Protein AF-A0A317Z7P3-F1 (afdb_monomer)

Secondary structure (DSSP, 8-state):
--HHHHHHHHHHTT---------GGG--TTTHHHHHTT-S-EEE---SSSTTHHHHHHHHHHHHHTT--EEE-THHHHHHHHHHIIIII--TT---TTT-

Solvent-accessible surface area (backbone atoms only — not comparable to full-atom values): 5956 Å² total; per-residue (Å²): 119,62,70,59,51,50,41,59,58,19,56,84,71,78,39,86,63,83,81,84,86,76,67,35,76,80,32,35,80,90,50,34,61,83,78,51,69,89,57,85,56,47,74,39,61,60,76,82,74,61,75,40,51,65,14,46,30,26,50,46,48,50,26,62,77,69,70,39,53,73,47,49,35,69,52,24,40,53,40,46,54,28,38,45,35,28,76,73,72,63,40,74,84,57,69,56,80,91,66,104

Nearest PDB structures (foldseek):
  7mgz-assembly1_F  TM=9.262E-01  e=8.198E-07  Homo sapiens
  5tkv-assembly1_B  TM=9.479E-01  e=2.597E-06  Escherichia coli K-12
  7mif-assembly1_C  TM=9.076E-01  e=1.459E-06  Homo sapiens
  8fve-assembly1_A  TM=9.490E-01  e=3.814E-06  Escherichia coli
  8fvd-assembly1_A-2  TM=9.494E-01  e=8.772E-06  Escherichia coli

Radius of gyration: 13.88 Å; Cα contacts (8 Å, |Δi|>4): 124; chains: 1; bounding box: 33×24×36 Å

Structure (mmCIF, N/CA/C/O backbone):
data_AF-A0A317Z7P3-F1
#
_entry.id   AF-A0A317Z7P3-F1
#
loop_
_atom_site.group_PDB
_atom_site.id
_atom_site.type_symbol
_atom_site.label_atom_id
_atom_site.label_alt_id
_atom_site.label_comp_id
_atom_sit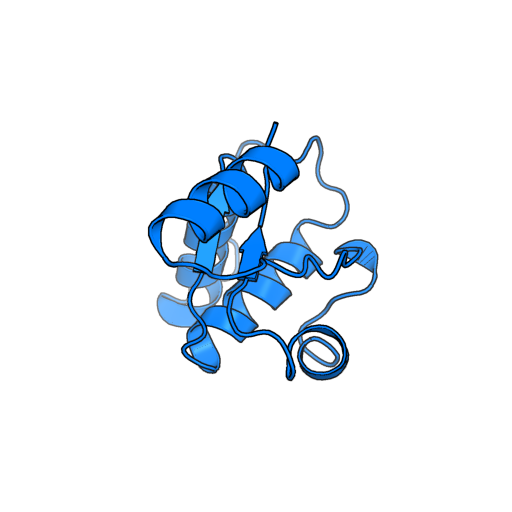e.label_asym_id
_atom_site.label_entity_id
_atom_site.label_seq_id
_atom_site.pdbx_PDB_ins_code
_atom_site.Cartn_x
_atom_site.Cartn_y
_atom_site.Cartn_z
_atom_site.occupancy
_atom_site.B_iso_or_equiv
_atom_site.auth_seq_id
_atom_site.auth_comp_id
_atom_site.auth_asym_id
_atom_site.auth_atom_id
_atom_site.pdbx_PDB_model_num
ATOM 1 N N . SER A 1 1 ? 16.912 0.792 -2.864 1.00 83.06 1 SER A N 1
ATOM 2 C CA . SER A 1 1 ? 16.128 0.910 -1.616 1.00 83.06 1 SER A CA 1
ATOM 3 C C . SER A 1 1 ? 14.831 0.115 -1.743 1.00 83.06 1 SER A C 1
ATOM 5 O O . SER A 1 1 ? 14.883 -1.062 -1.434 1.00 83.06 1 SER A O 1
ATOM 7 N N . VAL A 1 2 ? 13.726 0.635 -2.295 1.00 93.00 2 VAL A N 1
ATOM 8 C CA . VAL A 1 2 ? 12.549 -0.200 -2.660 1.00 93.00 2 VAL A CA 1
ATOM 9 C C . VAL A 1 2 ? 12.404 -0.298 -4.177 1.00 93.00 2 VAL A C 1
ATOM 11 O O . VAL A 1 2 ? 12.459 -1.395 -4.720 1.00 93.00 2 VAL A O 1
ATOM 14 N N . ALA A 1 3 ? 12.348 0.846 -4.865 1.00 94.19 3 ALA A N 1
ATOM 15 C CA . ALA A 1 3 ? 12.235 0.905 -6.324 1.00 94.19 3 ALA A CA 1
ATOM 16 C C . ALA A 1 3 ? 13.337 0.109 -7.048 1.00 94.19 3 ALA A C 1
ATOM 18 O O . ALA A 1 3 ? 13.044 -0.731 -7.888 1.00 94.19 3 ALA A O 1
ATOM 19 N N . GLU A 1 4 ? 14.603 0.304 -6.668 1.00 95.62 4 GLU A N 1
ATOM 20 C CA . GLU A 1 4 ? 15.716 -0.463 -7.256 1.00 95.62 4 GLU A CA 1
ATOM 21 C C . GLU A 1 4 ? 15.634 -1.967 -6.965 1.00 95.62 4 GLU A C 1
ATOM 23 O O . GLU A 1 4 ? 16.006 -2.776 -7.806 1.00 95.62 4 GLU A O 1
ATOM 28 N N . SER A 1 5 ? 15.098 -2.360 -5.807 1.00 95.62 5 SER A N 1
ATOM 29 C CA . SER A 1 5 ? 14.920 -3.776 -5.471 1.00 95.62 5 SER A CA 1
ATOM 30 C C . SER A 1 5 ? 13.856 -4.423 -6.361 1.00 95.62 5 SER A C 1
ATOM 32 O O . SER A 1 5 ? 14.049 -5.548 -6.809 1.00 95.62 5 SER A O 1
ATOM 34 N N . LEU A 1 6 ? 12.774 -3.697 -6.674 1.00 95.56 6 LEU A N 1
ATOM 35 C CA . LEU A 1 6 ? 11.763 -4.140 -7.638 1.00 95.56 6 LEU A CA 1
ATOM 36 C C . LEU A 1 6 ? 12.341 -4.271 -9.050 1.00 95.56 6 LEU A C 1
ATOM 38 O O . LEU A 1 6 ? 12.175 -5.314 -9.678 1.00 95.56 6 LEU A O 1
ATOM 42 N N . LYS A 1 7 ? 13.083 -3.262 -9.526 1.00 94.88 7 LYS A N 1
ATOM 43 C CA . LYS A 1 7 ? 13.756 -3.325 -10.834 1.00 94.88 7 LYS A CA 1
ATOM 44 C C . LYS A 1 7 ? 14.701 -4.523 -10.921 1.00 94.88 7 LYS A C 1
ATOM 46 O O . LYS A 1 7 ? 14.652 -5.284 -11.881 1.00 94.88 7 LYS A O 1
ATOM 51 N N . HIS A 1 8 ? 15.516 -4.732 -9.886 1.00 96.56 8 HIS A N 1
ATOM 52 C CA . HIS A 1 8 ? 16.441 -5.862 -9.824 1.00 96.56 8 HIS A CA 1
ATOM 53 C C . HIS A 1 8 ? 15.718 -7.214 -9.807 1.00 96.56 8 HIS A C 1
ATOM 55 O O . HIS A 1 8 ? 16.194 -8.159 -10.435 1.00 96.56 8 HIS A O 1
ATOM 61 N N . ALA A 1 9 ? 14.567 -7.314 -9.134 1.00 95.38 9 ALA A N 1
ATOM 62 C CA . ALA A 1 9 ? 13.752 -8.526 -9.147 1.00 95.38 9 ALA A CA 1
ATOM 63 C C . ALA A 1 9 ? 13.224 -8.848 -10.556 1.00 95.38 9 ALA 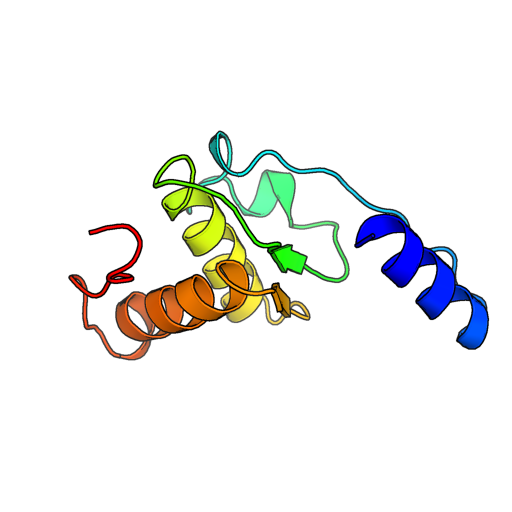A C 1
ATOM 65 O O . ALA A 1 9 ? 13.189 -10.017 -10.937 1.00 95.38 9 ALA A O 1
ATOM 66 N N . GLY A 1 10 ? 12.885 -7.829 -11.354 1.00 96.44 10 GLY A N 1
ATOM 67 C CA . GLY A 1 10 ? 12.430 -7.990 -12.738 1.00 96.44 10 GLY A CA 1
ATOM 68 C C . GLY A 1 10 ? 13.444 -8.686 -13.653 1.00 96.44 10 GLY A C 1
ATOM 69 O O . GLY A 1 10 ?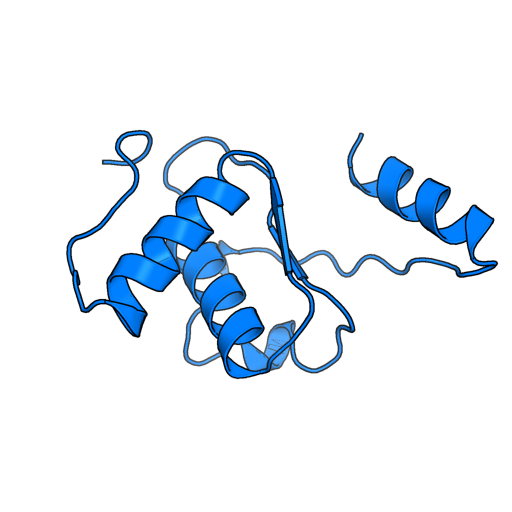 13.056 -9.499 -14.496 1.00 96.44 10 GLY A O 1
ATOM 70 N N . TYR A 1 11 ? 14.747 -8.459 -13.445 1.00 95.88 11 TYR A N 1
ATOM 71 C CA . TYR A 1 11 ? 15.806 -9.018 -14.296 1.00 95.88 11 TYR A CA 1
ATOM 72 C C . TYR A 1 11 ? 15.807 -10.547 -14.341 1.00 95.88 11 TYR A C 1
ATOM 74 O O . TYR A 1 11 ? 15.976 -11.123 -15.415 1.00 95.88 11 TYR A O 1
ATOM 82 N N . GLN A 1 12 ? 15.562 -11.213 -13.208 1.00 97.19 12 GLN A N 1
ATOM 83 C CA . GLN A 1 12 ? 15.493 -12.677 -13.155 1.00 97.19 12 GLN A CA 1
ATOM 84 C C . GLN A 1 12 ? 14.351 -13.238 -14.019 1.00 97.19 12 GLN A C 1
ATOM 86 O O . GLN A 1 12 ? 14.440 -14.363 -14.508 1.00 97.19 12 GLN A O 1
ATOM 91 N N . PHE A 1 13 ? 13.300 -12.448 -14.235 1.00 96.56 13 PHE A N 1
ATOM 92 C CA . PHE A 1 13 ? 12.137 -12.817 -15.038 1.00 96.56 13 PHE A CA 1
ATOM 93 C C . PHE A 1 13 ? 12.165 -12.222 -16.451 1.00 96.56 13 PHE A C 1
ATOM 95 O O . PHE A 1 13 ? 11.199 -12.390 -17.194 1.00 96.56 13 PHE A O 1
ATOM 102 N N . MET A 1 14 ? 13.251 -11.537 -16.837 1.00 97.00 14 MET A N 1
ATOM 103 C CA . MET A 1 14 ? 13.347 -10.773 -18.090 1.00 97.00 14 MET A CA 1
ATOM 104 C C . MET A 1 14 ? 12.168 -9.800 -18.267 1.00 97.00 14 MET A C 1
ATOM 106 O O . MET A 1 14 ? 11.612 -9.660 -19.358 1.00 97.00 14 MET A O 1
ATOM 110 N N . LYS A 1 15 ? 11.752 -9.158 -17.171 1.00 96.88 15 LYS A N 1
ATOM 111 C CA . LYS A 1 15 ? 10.691 -8.150 -17.152 1.00 96.88 15 LYS A CA 1
ATOM 112 C C . LYS A 1 15 ? 11.257 -6.798 -16.753 1.00 96.88 15 LYS A C 1
ATOM 114 O O . LYS A 1 15 ? 12.097 -6.716 -15.859 1.00 96.88 15 LYS A O 1
ATOM 119 N N . ASP A 1 16 ? 10.759 -5.759 -17.412 1.00 96.19 16 ASP A N 1
ATOM 120 C CA . ASP A 1 16 ? 10.956 -4.382 -16.979 1.00 96.19 16 ASP A CA 1
ATOM 121 C C . ASP A 1 16 ? 9.810 -4.002 -16.037 1.00 96.19 16 ASP A C 1
ATOM 123 O O . ASP A 1 16 ? 8.644 -4.213 -16.371 1.00 96.19 16 ASP A O 1
ATOM 127 N N . ILE A 1 17 ? 10.142 -3.528 -14.836 1.00 96.38 17 ILE A N 1
ATOM 128 C CA . ILE A 1 17 ? 9.149 -3.154 -13.824 1.00 96.38 17 ILE A CA 1
ATOM 129 C C . ILE A 1 17 ? 8.918 -1.650 -13.918 1.00 96.38 17 ILE A C 1
ATOM 131 O O . ILE A 1 17 ? 9.752 -0.854 -13.476 1.00 96.38 17 ILE A O 1
ATOM 135 N N . GLU A 1 18 ? 7.760 -1.270 -14.448 1.00 96.62 18 GLU A N 1
ATOM 136 C CA . GLU A 1 18 ? 7.303 0.114 -14.465 1.00 96.62 18 GLU A CA 1
ATOM 137 C C . GLU A 1 18 ? 6.651 0.469 -13.123 1.00 96.62 18 GLU A C 1
ATOM 139 O O . GLU A 1 18 ? 5.707 -0.178 -12.672 1.00 96.62 18 GLU A O 1
ATOM 144 N N . ILE A 1 19 ? 7.178 1.495 -12.450 1.00 96.75 19 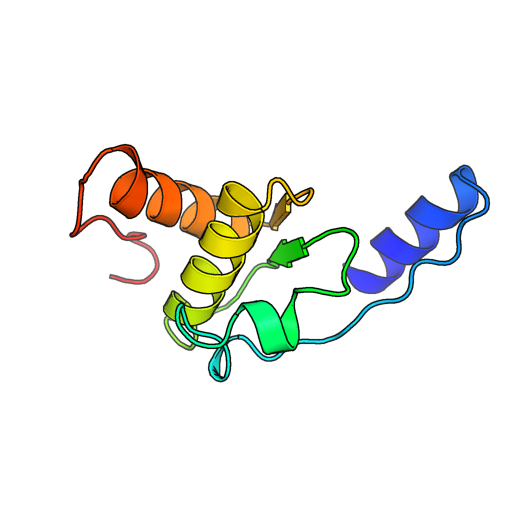ILE A N 1
ATOM 145 C CA . ILE A 1 19 ? 6.666 1.937 -11.149 1.00 96.75 19 ILE A CA 1
ATOM 146 C C . ILE A 1 19 ? 5.807 3.181 -11.353 1.00 96.75 19 ILE A C 1
ATOM 148 O O . ILE A 1 19 ? 6.334 4.272 -11.587 1.00 96.75 19 ILE A O 1
ATOM 152 N N . ARG A 1 20 ? 4.492 3.027 -11.179 1.00 96.75 20 ARG A N 1
ATOM 153 C CA . ARG A 1 20 ? 3.556 4.147 -11.055 1.00 96.75 20 ARG A CA 1
ATOM 154 C C . ARG A 1 20 ? 3.584 4.676 -9.620 1.00 96.75 20 ARG A C 1
ATOM 156 O O . ARG A 1 20 ? 3.200 3.985 -8.680 1.00 96.75 20 ARG A O 1
ATOM 163 N N . TRP A 1 21 ? 4.059 5.906 -9.446 1.00 96.56 21 TRP A N 1
ATOM 164 C CA . TRP A 1 21 ? 4.076 6.573 -8.143 1.00 96.56 21 TRP A CA 1
ATOM 165 C C . TRP A 1 21 ? 2.723 7.223 -7.875 1.00 96.56 21 TRP A C 1
ATOM 167 O O . TRP A 1 21 ? 2.256 8.031 -8.675 1.00 96.56 21 TRP A O 1
ATOM 177 N N . ILE A 1 22 ? 2.107 6.869 -6.751 1.00 95.88 22 ILE A N 1
ATOM 178 C CA . ILE A 1 22 ? 0.778 7.342 -6.360 1.00 95.88 22 ILE A CA 1
ATOM 179 C C . ILE A 1 22 ? 0.893 7.991 -4.984 1.00 95.88 22 ILE A C 1
ATOM 181 O O . ILE A 1 22 ? 1.449 7.392 -4.059 1.00 95.88 22 ILE A O 1
ATOM 185 N N . ASP A 1 23 ? 0.380 9.214 -4.854 1.00 95.19 23 ASP A N 1
ATOM 186 C CA . ASP A 1 23 ? 0.251 9.864 -3.555 1.00 95.19 23 ASP A CA 1
ATOM 187 C C . ASP A 1 23 ? -0.988 9.330 -2.835 1.00 95.19 23 ASP A C 1
ATOM 189 O O . ASP A 1 23 ? -2.120 9.515 -3.278 1.00 95.19 23 ASP A O 1
ATOM 193 N N . SER A 1 24 ? -0.772 8.660 -1.705 1.00 94.38 24 SER A N 1
ATOM 194 C CA . SER A 1 24 ? -1.859 8.112 -0.898 1.00 94.38 24 SER A CA 1
ATOM 195 C C . SER A 1 24 ? -2.780 9.182 -0.307 1.00 94.38 24 SER A C 1
ATOM 197 O O . SER A 1 24 ? -3.863 8.822 0.129 1.00 94.38 24 SER A O 1
ATOM 199 N N . SER A 1 25 ? -2.401 10.468 -0.251 1.00 94.56 25 SER A N 1
ATOM 200 C CA . SER A 1 25 ? -3.335 11.510 0.216 1.00 94.56 25 SER A CA 1
ATOM 201 C C . SER A 1 25 ? -4.491 11.753 -0.748 1.00 94.56 25 SER A C 1
ATOM 203 O O . SER A 1 25 ? -5.531 12.250 -0.326 1.00 94.56 25 SER A O 1
ATOM 205 N N . GLU A 1 26 ? -4.309 11.399 -2.019 1.00 96.00 26 GLU A N 1
ATOM 206 C CA . GLU A 1 26 ? -5.297 11.603 -3.077 1.00 96.00 26 GLU A CA 1
ATOM 207 C C . GLU A 1 26 ? -6.210 10.383 -3.265 1.00 96.00 26 GLU A C 1
ATOM 209 O O . GLU A 1 26 ? -7.192 10.461 -3.996 1.00 96.00 26 GLU A O 1
ATOM 214 N N . VAL A 1 27 ? -5.906 9.257 -2.611 1.00 97.38 27 VAL A N 1
ATOM 215 C CA . VAL A 1 27 ? -6.644 7.998 -2.762 1.00 97.38 27 VAL A CA 1
ATOM 216 C C . VAL A 1 27 ? -7.673 7.841 -1.645 1.00 97.38 27 VAL A C 1
ATOM 218 O O . VAL A 1 27 ? -7.368 8.035 -0.470 1.00 97.38 27 VAL A O 1
ATOM 221 N N . ASN A 1 28 ? -8.885 7.442 -2.010 1.00 97.88 28 ASN A N 1
ATOM 222 C CA . ASN A 1 28 ? -9.965 7.034 -1.119 1.00 97.88 28 ASN A CA 1
ATOM 223 C C . ASN A 1 28 ? -10.806 5.928 -1.784 1.00 97.88 28 ASN A C 1
ATOM 225 O O . ASN A 1 28 ? -10.582 5.574 -2.941 1.00 97.88 28 ASN A O 1
ATOM 229 N N . ASP A 1 29 ? -11.773 5.378 -1.051 1.00 97.81 29 ASP A N 1
ATOM 230 C CA . ASP A 1 29 ? -12.635 4.291 -1.531 1.00 97.81 29 ASP A CA 1
ATOM 231 C C . ASP A 1 29 ? -13.419 4.633 -2.813 1.00 97.81 29 ASP A C 1
ATOM 233 O O . ASP A 1 29 ? -13.670 3.739 -3.621 1.00 97.81 29 ASP A O 1
ATOM 237 N N . ASP A 1 30 ? -13.770 5.905 -3.029 1.00 98.25 30 ASP A N 1
ATOM 238 C CA . ASP A 1 30 ? -14.575 6.332 -4.178 1.00 98.25 30 ASP A CA 1
ATOM 239 C C . ASP A 1 30 ? -13.738 6.472 -5.459 1.00 98.25 30 ASP A C 1
ATOM 241 O O . ASP A 1 30 ? -14.247 6.245 -6.557 1.00 98.25 30 ASP A O 1
ATOM 245 N N . ASN A 1 31 ? -12.454 6.829 -5.338 1.00 98.19 31 ASN A N 1
ATOM 246 C CA . ASN A 1 31 ? -11.581 7.115 -6.481 1.00 98.19 31 ASN A CA 1
ATOM 247 C C . ASN A 1 31 ? -10.429 6.117 -6.674 1.00 98.19 31 ASN A C 1
ATOM 249 O O . ASN A 1 31 ? -9.666 6.250 -7.630 1.00 98.19 31 ASN A O 1
ATOM 253 N N . ALA A 1 32 ? -10.294 5.098 -5.818 1.00 98.12 32 ALA A N 1
ATOM 254 C CA . ALA A 1 32 ? -9.195 4.131 -5.879 1.00 98.12 32 ALA A CA 1
ATOM 255 C C . ALA A 1 32 ? -9.005 3.520 -7.281 1.00 98.12 32 ALA A C 1
ATOM 257 O O . ALA A 1 32 ? -7.874 3.375 -7.748 1.00 98.12 32 ALA A O 1
ATOM 258 N N . ALA A 1 33 ? -10.101 3.236 -7.992 1.00 98.12 33 ALA A N 1
ATOM 259 C CA . ALA A 1 33 ? -10.061 2.700 -9.351 1.00 98.12 33 ALA A CA 1
ATOM 260 C C . ALA A 1 33 ? -9.379 3.644 -10.363 1.00 98.12 33 ALA A C 1
ATOM 262 O O . ALA A 1 33 ? -8.695 3.171 -11.268 1.00 98.12 33 ALA A O 1
ATOM 263 N N . GLU A 1 34 ? -9.503 4.964 -10.210 1.00 98.12 34 GLU A N 1
ATOM 264 C CA . GLU A 1 34 ? -8.872 5.951 -11.105 1.00 98.12 34 GLU A CA 1
ATOM 265 C C . GLU A 1 34 ? -7.337 5.887 -11.036 1.00 98.12 34 GLU A C 1
ATOM 267 O O . GLU A 1 34 ? -6.632 6.143 -12.018 1.00 98.12 34 GLU A O 1
ATOM 272 N N . TYR A 1 35 ? -6.810 5.498 -9.874 1.00 97.75 35 TYR A N 1
ATOM 273 C CA . TYR A 1 35 ? -5.376 5.390 -9.625 1.00 97.75 35 TYR A CA 1
ATOM 274 C C . TYR A 1 35 ? -4.823 3.976 -9.826 1.00 97.75 35 TYR A C 1
ATOM 276 O O . TYR A 1 35 ? -3.636 3.846 -10.120 1.00 97.75 35 TYR A O 1
ATOM 284 N N . LEU A 1 36 ? -5.645 2.938 -9.632 1.00 97.94 36 LEU A N 1
ATOM 285 C CA . LEU A 1 36 ? -5.182 1.557 -9.441 1.00 97.94 36 LEU A CA 1
ATOM 286 C C . LEU A 1 36 ? -5.762 0.542 -10.441 1.00 97.94 36 LEU A C 1
ATOM 288 O O . LEU A 1 36 ? -5.423 -0.634 -10.367 1.00 97.94 36 LEU A O 1
ATOM 292 N N . SER A 1 37 ? -6.657 0.935 -11.351 1.00 97.31 37 SER A N 1
ATOM 293 C CA . SER A 1 37 ? -7.302 -0.022 -12.274 1.00 97.31 37 SER A CA 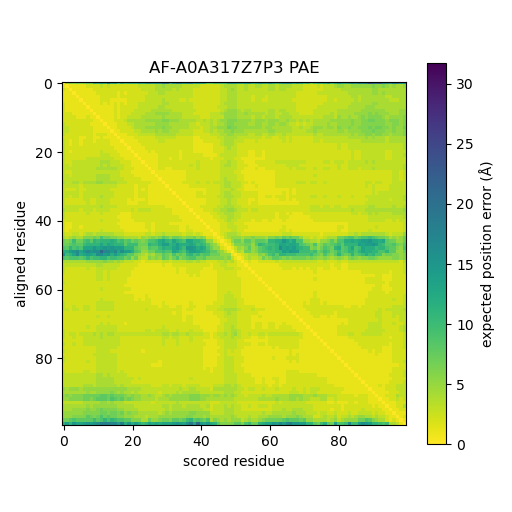1
ATOM 294 C C . SER A 1 37 ? -6.394 -0.577 -13.372 1.00 97.31 37 SER A C 1
ATOM 296 O O . SER A 1 37 ? -6.715 -1.614 -13.946 1.00 97.31 37 SER A O 1
ATOM 298 N N . ASP A 1 38 ? -5.274 0.081 -13.658 1.00 97.12 38 ASP A N 1
ATOM 299 C CA . ASP A 1 38 ? -4.342 -0.269 -14.732 1.00 97.12 38 ASP A CA 1
ATOM 300 C C . ASP A 1 38 ? -3.014 -0.858 -14.227 1.00 97.12 38 ASP A C 1
ATOM 302 O O . ASP A 1 38 ? -2.090 -1.032 -15.020 1.00 97.12 38 ASP A O 1
ATOM 306 N N . VAL A 1 39 ? -2.899 -1.165 -12.927 1.00 98.00 39 VAL A N 1
ATOM 307 C CA . VAL A 1 39 ? -1.679 -1.747 -12.348 1.00 98.00 39 VAL A CA 1
ATOM 308 C C . VAL A 1 39 ? -1.808 -3.255 -12.146 1.00 98.00 39 VAL A C 1
ATOM 310 O O . VAL A 1 39 ?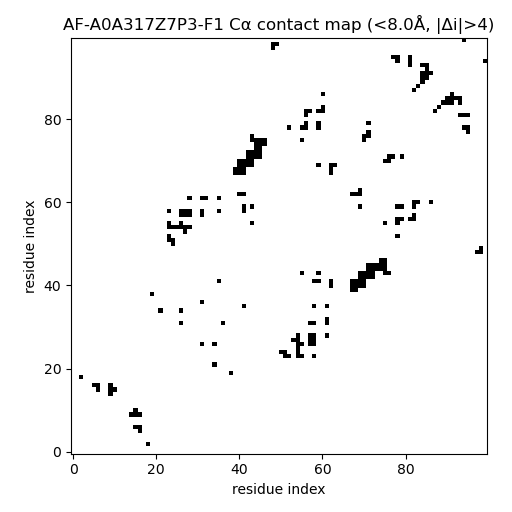 -2.839 -3.760 -11.708 1.00 98.00 39 VAL A O 1
ATOM 313 N N . ASP A 1 40 ? -0.715 -3.978 -12.387 1.00 97.69 40 ASP A N 1
ATOM 314 C CA . ASP A 1 40 ? -0.653 -5.436 -12.200 1.00 97.69 40 ASP A CA 1
ATOM 315 C C . ASP A 1 40 ? -0.383 -5.858 -10.742 1.00 97.69 40 ASP A C 1
ATOM 317 O O . ASP A 1 40 ? -0.480 -7.035 -10.390 1.00 97.69 40 ASP A O 1
ATOM 321 N N . GLY A 1 41 ? 0.006 -4.915 -9.882 1.00 98.06 41 GLY A N 1
ATOM 322 C CA . GLY A 1 41 ? 0.358 -5.172 -8.490 1.00 98.06 41 GLY A CA 1
ATOM 323 C C . GLY A 1 41 ? 0.471 -3.887 -7.678 1.00 98.06 41 GLY A C 1
ATOM 324 O O . GLY A 1 41 ? 0.840 -2.836 -8.199 1.00 98.06 41 GLY A O 1
ATOM 325 N N . ILE A 1 42 ? 0.166 -3.973 -6.385 1.00 98.50 42 ILE A N 1
ATOM 326 C CA . ILE A 1 42 ? 0.130 -2.827 -5.472 1.00 98.50 42 ILE A CA 1
ATOM 327 C C . ILE A 1 42 ? 1.135 -3.049 -4.344 1.00 98.50 42 ILE A C 1
ATOM 329 O O . ILE A 1 42 ? 1.039 -4.006 -3.577 1.00 98.50 42 ILE A O 1
ATOM 333 N N . LEU A 1 43 ? 2.098 -2.135 -4.212 1.00 98.12 43 LEU A N 1
ATOM 334 C CA . LEU A 1 43 ? 3.041 -2.107 -3.097 1.00 98.12 43 LEU A CA 1
ATOM 335 C C . LEU A 1 43 ? 2.739 -0.902 -2.210 1.00 98.12 43 LEU A C 1
ATOM 337 O O . LEU A 1 43 ? 2.862 0.238 -2.653 1.00 98.12 43 LEU A O 1
ATOM 341 N N . VAL A 1 44 ? 2.418 -1.146 -0.938 1.00 97.00 44 VAL A N 1
ATOM 342 C CA . VAL A 1 44 ? 2.294 -0.079 0.066 1.00 97.00 44 VAL A CA 1
ATOM 343 C C . VAL A 1 44 ? 3.550 -0.077 0.939 1.00 97.00 44 VAL A C 1
ATOM 345 O O . VAL A 1 44 ? 3.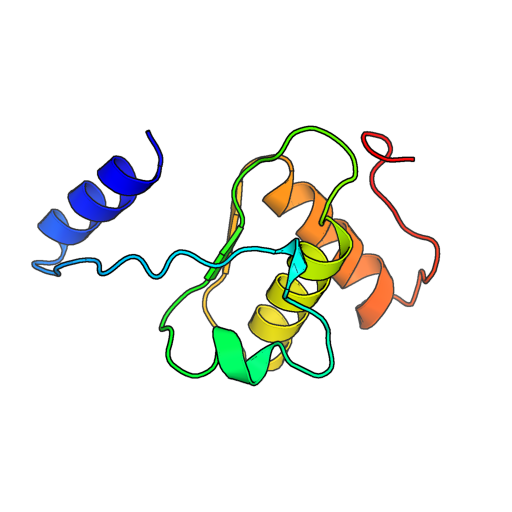760 -1.006 1.729 1.00 97.00 44 VAL A O 1
ATOM 348 N N . PRO A 1 45 ? 4.425 0.936 0.804 1.00 94.06 45 PRO A N 1
ATOM 349 C CA . PRO A 1 45 ? 5.658 0.989 1.568 1.00 94.06 45 PRO A CA 1
ATOM 350 C C . PRO A 1 45 ? 5.400 1.467 3.002 1.00 94.06 45 PRO A C 1
ATOM 352 O O . PRO A 1 45 ? 4.307 1.921 3.366 1.00 94.06 45 PRO A O 1
ATOM 355 N N . GLY A 1 46 ? 6.463 1.434 3.807 1.00 88.00 46 GLY A N 1
ATOM 356 C CA . GLY A 1 46 ? 6.485 2.114 5.096 1.00 88.00 46 GLY A CA 1
ATOM 357 C C . GLY A 1 46 ? 6.164 3.610 4.961 1.00 88.00 46 GLY A C 1
ATOM 358 O O . GLY A 1 46 ? 6.241 4.201 3.884 1.00 88.00 46 GLY A O 1
ATOM 359 N N . GLY A 1 47 ? 5.790 4.239 6.066 1.00 80.25 47 GLY A N 1
ATOM 360 C CA . GLY A 1 47 ? 5.588 5.681 6.155 1.00 80.25 47 GLY A CA 1
ATOM 361 C C . GLY A 1 47 ? 5.812 6.135 7.586 1.00 80.25 47 GLY A C 1
ATOM 362 O O . GLY A 1 47 ? 5.830 5.305 8.486 1.00 80.25 47 GLY A O 1
ATOM 363 N N . PHE A 1 48 ? 5.999 7.436 7.777 1.00 69.44 48 PHE A N 1
ATOM 364 C CA . PHE A 1 48 ? 6.134 8.027 9.102 1.00 69.44 48 PHE A CA 1
ATOM 365 C C . PHE A 1 48 ? 4.957 8.959 9.376 1.00 69.44 48 PHE A C 1
ATOM 367 O O . PHE A 1 48 ? 4.663 9.846 8.572 1.00 69.44 48 PHE A O 1
ATOM 374 N N . GLY A 1 49 ? 4.331 8.777 10.538 1.00 69.94 49 GLY A N 1
ATOM 375 C CA . GLY A 1 49 ? 3.193 9.571 10.991 1.00 69.94 49 GLY A CA 1
ATOM 376 C C . GLY A 1 49 ? 1.852 9.150 10.382 1.00 69.94 49 GLY A C 1
ATOM 377 O O . GLY A 1 49 ? 1.770 8.268 9.534 1.00 69.94 49 GLY A O 1
ATOM 378 N N . PHE A 1 50 ? 0.790 9.817 10.838 1.00 75.62 50 PHE A N 1
ATOM 379 C CA . PHE A 1 50 ? -0.604 9.479 10.522 1.00 75.62 50 PHE A CA 1
ATOM 380 C C . PHE A 1 50 ? -1.072 9.927 9.130 1.00 75.62 50 PHE A C 1
ATOM 382 O O . PHE A 1 50 ? -2.143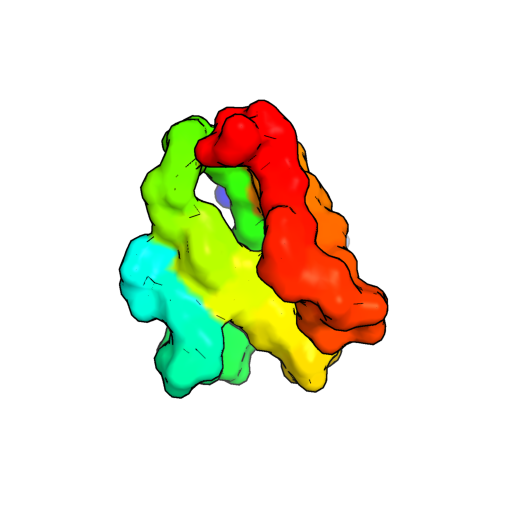 9.531 8.676 1.00 75.62 50 PHE A O 1
ATOM 389 N N . ARG A 1 51 ? -0.319 10.802 8.449 1.00 76.19 51 ARG A N 1
ATOM 390 C CA . ARG A 1 51 ? -0.794 11.401 7.196 1.00 76.19 51 ARG A CA 1
ATOM 391 C C . ARG A 1 51 ? -0.954 10.332 6.118 1.00 76.19 51 ARG A C 1
ATOM 393 O O . ARG A 1 51 ? -0.056 9.521 5.905 1.00 76.19 51 ARG A O 1
ATOM 400 N N . ALA A 1 52 ? -2.086 10.399 5.420 1.00 85.75 52 ALA A N 1
ATOM 401 C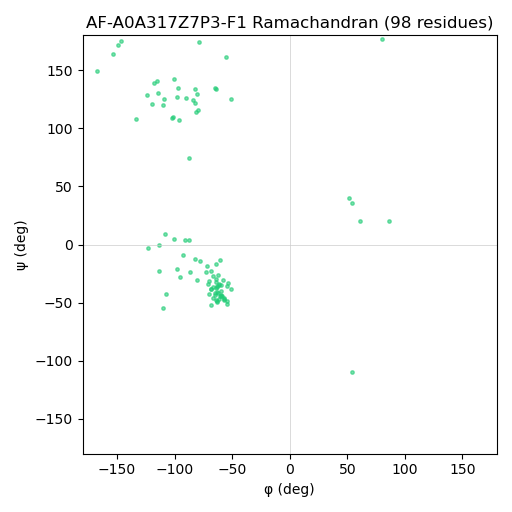 CA . ALA A 1 52 ? -2.440 9.527 4.303 1.00 85.75 52 ALA A CA 1
ATOM 402 C C . ALA A 1 52 ? -2.534 8.019 4.636 1.00 85.75 52 ALA A C 1
ATOM 404 O O . ALA A 1 52 ? -2.487 7.187 3.729 1.00 85.75 52 ALA A O 1
ATOM 405 N N . SER A 1 53 ? -2.695 7.640 5.913 1.00 92.56 53 SER A N 1
ATOM 406 C CA . SER A 1 53 ? -2.934 6.242 6.309 1.00 92.56 53 SER A CA 1
ATOM 407 C C . SER A 1 53 ? -4.244 5.691 5.732 1.00 92.56 53 SER A C 1
ATOM 409 O O . SER A 1 53 ? -4.254 4.575 5.222 1.00 92.56 53 SER A O 1
ATOM 411 N N . GLU A 1 54 ? -5.318 6.482 5.732 1.00 95.12 54 GLU A N 1
ATOM 412 C CA . GLU A 1 54 ? -6.627 6.063 5.205 1.00 95.12 54 GLU A CA 1
ATOM 413 C C . GLU A 1 54 ? -6.615 5.833 3.689 1.00 95.12 54 GLU A C 1
ATOM 415 O O . GLU A 1 54 ? -7.201 4.865 3.208 1.00 95.12 54 GLU A O 1
ATOM 420 N N . GLY A 1 55 ? -5.868 6.631 2.923 1.00 96.62 55 GLY A N 1
ATOM 421 C CA . GLY A 1 55 ? -5.720 6.374 1.489 1.00 96.62 55 GLY A CA 1
ATOM 422 C C . GLY A 1 55 ? -4.887 5.127 1.189 1.00 96.62 55 GLY A C 1
ATOM 423 O O . GLY A 1 55 ? -5.182 4.391 0.248 1.00 96.62 55 GLY A O 1
ATOM 424 N N . LYS A 1 56 ? -3.905 4.797 2.042 1.00 96.88 56 LYS A N 1
ATOM 425 C CA . LYS A 1 56 ? -3.225 3.492 1.985 1.00 96.88 56 LYS A CA 1
ATOM 426 C C . LYS A 1 56 ? -4.185 2.345 2.302 1.00 96.88 56 LYS A C 1
ATOM 428 O O . LYS A 1 56 ? -4.147 1.344 1.596 1.00 96.88 56 LYS A O 1
ATOM 433 N N . ILE A 1 57 ? -5.035 2.481 3.323 1.00 97.50 57 ILE A N 1
ATOM 434 C CA . ILE A 1 57 ? -6.073 1.488 3.656 1.00 97.50 57 ILE A CA 1
ATOM 435 C C . ILE A 1 57 ? -7.032 1.306 2.471 1.00 97.50 57 ILE A C 1
ATOM 437 O O . ILE A 1 57 ? -7.284 0.170 2.080 1.00 97.50 57 ILE A O 1
ATOM 441 N N . SER A 1 58 ? -7.464 2.397 1.837 1.00 98.25 58 SER A N 1
ATOM 442 C CA . SER A 1 58 ? -8.323 2.370 0.643 1.00 98.25 58 SER A CA 1
ATOM 443 C C . SER A 1 58 ? -7.650 1.626 -0.522 1.00 98.25 58 SER A C 1
ATOM 445 O O . SER A 1 58 ? -8.254 0.762 -1.156 1.00 98.25 58 SER A O 1
ATOM 447 N N . ALA A 1 59 ? -6.357 1.874 -0.767 1.00 98.31 59 ALA A N 1
ATOM 448 C CA . ALA A 1 59 ? -5.589 1.147 -1.781 1.00 98.31 59 ALA A CA 1
ATOM 449 C C . ALA A 1 59 ? -5.441 -0.354 -1.459 1.00 98.31 59 ALA A C 1
ATOM 451 O O . ALA A 1 59 ? -5.499 -1.189 -2.363 1.00 98.31 59 ALA A O 1
ATOM 452 N N . ILE A 1 60 ? -5.270 -0.714 -0.182 1.00 98.62 60 ILE A N 1
ATOM 453 C CA . ILE A 1 60 ? -5.202 -2.116 0.260 1.00 98.62 60 ILE A CA 1
ATOM 454 C C . ILE A 1 60 ? -6.549 -2.813 0.058 1.00 98.62 60 ILE A C 1
ATOM 456 O O . ILE A 1 60 ? -6.593 -3.920 -0.481 1.00 98.62 60 ILE A O 1
ATOM 460 N N . LYS A 1 61 ? -7.641 -2.151 0.450 1.00 98.62 61 LYS A N 1
ATOM 461 C CA . LYS A 1 61 ? -9.007 -2.637 0.256 1.00 98.62 61 LYS A CA 1
ATOM 462 C C . LYS A 1 61 ? -9.279 -2.893 -1.220 1.00 98.62 61 LYS A C 1
ATOM 464 O O . LYS A 1 61 ? -9.717 -3.986 -1.575 1.00 98.62 61 LYS A O 1
ATOM 469 N N . TYR A 1 62 ? -8.931 -1.934 -2.079 1.00 98.69 62 TYR A N 1
ATOM 470 C CA . TYR A 1 62 ? -9.041 -2.083 -3.527 1.00 98.69 62 TYR A CA 1
ATOM 471 C C . TYR A 1 62 ? -8.256 -3.300 -4.030 1.00 98.69 62 TYR A C 1
ATOM 473 O O . TYR A 1 62 ? -8.804 -4.127 -4.758 1.00 98.69 62 TYR A O 1
ATOM 481 N N . ALA A 1 63 ? -7.005 -3.471 -3.589 1.00 98.62 63 ALA A N 1
ATOM 482 C CA . ALA A 1 63 ? -6.194 -4.623 -3.972 1.00 98.62 63 ALA A CA 1
ATOM 483 C C . ALA A 1 63 ? -6.856 -5.956 -3.573 1.00 98.62 63 ALA A C 1
ATOM 485 O O . ALA A 1 63 ? -6.930 -6.880 -4.384 1.00 98.62 63 ALA A O 1
ATOM 486 N N . ARG A 1 64 ? -7.391 -6.047 -2.346 1.00 98.50 64 ARG A N 1
ATOM 487 C CA . ARG A 1 64 ? -8.091 -7.238 -1.840 1.00 98.50 64 ARG A CA 1
ATOM 488 C C . ARG A 1 64 ? -9.354 -7.538 -2.646 1.00 98.50 64 ARG A C 1
ATOM 490 O O . ARG A 1 64 ? -9.566 -8.683 -3.039 1.00 98.50 64 ARG A O 1
ATOM 497 N N . GLU A 1 65 ? -10.199 -6.535 -2.864 1.00 98.50 65 GLU A N 1
ATOM 498 C CA . GLU A 1 65 ? -11.503 -6.697 -3.519 1.00 98.50 65 GLU A CA 1
ATOM 499 C C . GLU A 1 65 ? -11.377 -7.000 -5.011 1.00 98.50 65 GLU A C 1
ATOM 501 O O . GLU A 1 65 ? -12.155 -7.792 -5.536 1.00 98.50 65 GLU A O 1
ATOM 506 N N . GLN A 1 66 ? -10.363 -6.439 -5.673 1.00 98.44 66 GLN A N 1
ATOM 507 C CA . GLN A 1 66 ? -10.076 -6.691 -7.087 1.00 98.44 66 GLN A CA 1
ATOM 508 C C . GLN A 1 66 ? -9.109 -7.865 -7.314 1.00 98.44 66 GLN A C 1
ATOM 510 O O . GLN A 1 66 ? -8.734 -8.145 -8.449 1.00 98.44 66 GLN A O 1
ATOM 515 N N . GLN A 1 67 ? -8.704 -8.565 -6.248 1.00 98.12 67 GLN A N 1
ATOM 516 C CA . GLN A 1 67 ? -7.743 -9.675 -6.285 1.00 98.12 67 GLN A CA 1
ATOM 517 C C . GLN A 1 67 ? -6.402 -9.326 -6.963 1.00 98.12 67 GLN A C 1
ATOM 519 O O . GLN A 1 67 ? -5.781 -10.170 -7.612 1.00 98.12 67 GLN A O 1
ATOM 524 N N . ILE A 1 68 ? -5.938 -8.089 -6.786 1.00 98.38 68 ILE A N 1
ATOM 525 C CA . ILE A 1 68 ? -4.651 -7.613 -7.298 1.00 98.38 68 ILE A CA 1
ATOM 526 C C . ILE A 1 68 ? -3.541 -8.038 -6.321 1.00 98.38 68 ILE A C 1
ATOM 528 O O . ILE A 1 68 ? -3.689 -7.845 -5.109 1.00 98.38 68 ILE A O 1
ATOM 532 N N . PRO A 1 69 ? -2.410 -8.594 -6.801 1.00 98.38 69 PRO A N 1
ATOM 533 C CA . PRO A 1 69 ? -1.261 -8.906 -5.959 1.00 98.38 69 PRO A CA 1
ATOM 534 C C . PRO A 1 69 ? -0.824 -7.712 -5.102 1.00 98.38 69 PRO A C 1
ATOM 536 O O . PRO A 1 69 ? -0.531 -6.633 -5.616 1.00 98.38 69 PRO A O 1
ATOM 539 N N . PHE A 1 70 ? -0.750 -7.923 -3.789 1.00 98.50 70 PHE A N 1
ATOM 540 C CA . PHE A 1 70 ? -0.430 -6.882 -2.815 1.00 98.50 70 PHE A CA 1
ATOM 541 C C . PHE A 1 70 ? 0.865 -7.189 -2.053 1.00 98.50 70 PHE A C 1
ATOM 543 O O . PHE A 1 70 ? 1.083 -8.321 -1.615 1.00 98.50 70 PHE A O 1
ATOM 550 N N . PHE A 1 71 ? 1.701 -6.170 -1.829 1.00 98.12 71 PHE A N 1
ATOM 551 C CA . PHE A 1 71 ? 2.889 -6.264 -0.981 1.00 98.12 71 PHE A CA 1
ATOM 552 C C . PHE A 1 71 ? 3.002 -5.074 -0.013 1.00 98.12 71 PHE A C 1
ATOM 554 O O . PHE A 1 71 ? 3.313 -3.950 -0.403 1.00 98.12 71 PHE A O 1
ATOM 561 N N . GLY A 1 72 ? 2.766 -5.325 1.277 1.00 97.19 72 GLY A N 1
ATOM 562 C CA . GLY A 1 72 ? 2.874 -4.324 2.341 1.00 97.19 72 GLY A CA 1
ATOM 563 C C . GLY A 1 72 ? 4.211 -4.407 3.078 1.00 97.19 72 GLY A C 1
ATOM 564 O O . GLY A 1 72 ? 4.563 -5.463 3.599 1.00 97.19 72 GLY A O 1
ATOM 565 N N . ILE A 1 73 ? 4.943 -3.293 3.177 1.00 95.25 73 ILE A N 1
ATOM 566 C CA . ILE A 1 73 ? 6.226 -3.227 3.901 1.00 95.25 73 ILE A CA 1
ATOM 567 C C . ILE A 1 73 ? 6.059 -2.414 5.186 1.00 95.25 73 ILE A C 1
ATOM 569 O O . ILE A 1 73 ? 5.670 -1.248 5.134 1.00 95.25 73 ILE A O 1
ATOM 573 N N . CYS A 1 74 ? 6.430 -2.994 6.334 1.00 93.31 74 CYS A N 1
ATOM 574 C CA . CYS A 1 74 ? 6.393 -2.334 7.646 1.00 93.31 74 CYS A CA 1
ATOM 575 C C . CYS A 1 74 ? 4.997 -1.756 7.951 1.00 93.31 74 CYS A C 1
ATOM 577 O O . CYS A 1 74 ? 4.057 -2.531 8.114 1.00 93.31 74 CYS A O 1
ATOM 579 N N . LEU A 1 75 ? 4.826 -0.429 7.952 1.00 93.31 75 LEU A N 1
ATOM 580 C CA . LEU A 1 75 ? 3.516 0.205 8.113 1.00 93.31 75 LEU A CA 1
ATOM 581 C C . LEU A 1 75 ? 2.495 -0.303 7.080 1.00 93.31 75 LEU A C 1
ATOM 583 O O . LEU A 1 75 ? 1.342 -0.515 7.427 1.00 93.31 75 LEU A O 1
ATOM 587 N N . GLY A 1 76 ? 2.907 -0.590 5.841 1.00 95.44 76 GLY A N 1
ATOM 588 C CA . GLY A 1 76 ? 2.011 -1.179 4.840 1.00 95.44 76 GLY A CA 1
ATOM 589 C C . GLY A 1 76 ? 1.462 -2.552 5.241 1.00 95.44 76 GLY A C 1
ATOM 590 O O . GLY A 1 76 ? 0.306 -2.852 4.963 1.00 95.44 76 GLY A O 1
ATOM 591 N N . MET A 1 77 ? 2.254 -3.366 5.949 1.00 96.00 77 MET A N 1
ATOM 592 C CA . MET A 1 77 ? 1.790 -4.638 6.518 1.00 96.00 77 MET A CA 1
ATOM 593 C C . MET A 1 77 ? 0.820 -4.398 7.683 1.00 96.00 77 MET A C 1
ATOM 595 O O . MET A 1 77 ? -0.203 -5.067 7.774 1.00 96.00 77 MET A O 1
ATOM 599 N N . GLN A 1 78 ? 1.113 -3.433 8.562 1.00 96.25 78 GLN A N 1
ATOM 600 C CA . GLN A 1 78 ? 0.222 -3.093 9.676 1.00 96.25 78 GLN A CA 1
ATOM 601 C C . GLN A 1 78 ? -1.144 -2.610 9.173 1.00 96.25 78 GLN A C 1
ATOM 603 O O . GLN A 1 78 ? -2.178 -3.079 9.642 1.00 96.25 78 GLN A O 1
ATOM 608 N N . LEU A 1 79 ? -1.151 -1.708 8.187 1.00 96.88 79 LEU A N 1
ATOM 609 C CA . LEU A 1 79 ? -2.379 -1.169 7.608 1.00 96.88 79 LEU A CA 1
ATOM 610 C C . LEU A 1 79 ? -3.177 -2.232 6.849 1.00 96.88 79 LEU A C 1
ATOM 612 O O . LEU A 1 79 ? -4.397 -2.135 6.811 1.00 96.88 79 LEU A O 1
ATOM 616 N N . ALA A 1 80 ? -2.532 -3.276 6.318 1.00 97.88 80 ALA A N 1
ATOM 617 C CA . ALA A 1 80 ? -3.252 -4.404 5.732 1.00 97.88 80 ALA A CA 1
ATOM 618 C C . ALA A 1 80 ? -4.010 -5.222 6.784 1.00 97.88 80 ALA A C 1
ATOM 620 O O . ALA A 1 80 ? -5.153 -5.612 6.562 1.00 97.88 80 ALA A O 1
ATOM 621 N N . THR A 1 81 ? -3.421 -5.410 7.966 1.00 97.62 81 THR A N 1
ATOM 622 C CA . THR A 1 81 ? -4.130 -6.003 9.108 1.00 97.62 81 THR A CA 1
ATOM 623 C C . THR A 1 81 ? -5.304 -5.128 9.549 1.00 97.62 81 THR A C 1
ATOM 625 O O . THR A 1 81 ? -6.376 -5.653 9.843 1.00 97.62 81 THR A O 1
ATOM 628 N N . VAL A 1 82 ? -5.123 -3.803 9.573 1.00 97.56 82 VAL A N 1
ATOM 629 C CA . VAL A 1 82 ? -6.189 -2.845 9.910 1.00 97.56 82 VAL A CA 1
ATOM 630 C C . VAL A 1 82 ? -7.329 -2.900 8.892 1.00 97.56 82 VAL A C 1
ATOM 632 O O . VAL A 1 82 ? -8.481 -3.015 9.301 1.00 97.56 82 VAL A O 1
ATOM 635 N N . GLU A 1 83 ? -7.025 -2.864 7.591 1.00 98.06 83 GLU A N 1
ATOM 636 C CA . GLU A 1 83 ? -8.017 -2.982 6.512 1.00 98.06 83 GLU A CA 1
ATOM 637 C C . GLU A 1 83 ? -8.850 -4.253 6.687 1.00 98.06 83 GLU A C 1
ATOM 639 O O . GLU A 1 83 ? -10.077 -4.186 6.765 1.00 98.06 83 GLU A O 1
ATOM 644 N N . TYR A 1 84 ? -8.192 -5.400 6.860 1.00 98.56 84 TYR A N 1
ATOM 645 C CA . TYR A 1 84 ? -8.887 -6.673 7.003 1.00 98.56 84 TYR A CA 1
ATOM 646 C C . TYR A 1 84 ? -9.741 -6.724 8.280 1.00 98.56 84 TYR A C 1
ATOM 648 O O . TYR A 1 84 ? -10.882 -7.196 8.261 1.00 98.56 84 TYR A O 1
ATOM 656 N N . ALA A 1 85 ? -9.218 -6.210 9.398 1.00 98.44 85 ALA A N 1
ATOM 657 C CA . ALA A 1 85 ? -9.954 -6.132 10.656 1.00 98.44 85 ALA A CA 1
ATOM 658 C C . ALA A 1 85 ? -11.222 -5.273 10.523 1.00 98.44 85 ALA A C 1
ATOM 660 O O . ALA A 1 85 ? -12.289 -5.695 10.970 1.00 98.44 85 ALA A O 1
ATOM 661 N N . ARG A 1 86 ? -11.129 -4.108 9.869 1.00 97.94 86 ARG A N 1
ATOM 662 C CA . ARG A 1 86 ? -12.265 -3.200 9.655 1.00 97.94 86 ARG A CA 1
ATOM 663 C C . ARG A 1 86 ? -13.294 -3.789 8.695 1.00 97.94 86 ARG A C 1
ATOM 665 O O . ARG A 1 86 ? -14.472 -3.848 9.030 1.00 97.94 86 ARG A O 1
ATOM 672 N N . HIS A 1 87 ? -12.858 -4.239 7.522 1.00 98.00 87 HIS A N 1
ATOM 673 C CA . HIS A 1 87 ? -13.762 -4.493 6.397 1.00 98.00 87 HIS A CA 1
ATOM 674 C C . HIS A 1 87 ? -14.178 -5.955 6.232 1.00 98.00 87 HIS A C 1
ATOM 676 O O . HIS A 1 87 ? -15.214 -6.218 5.627 1.00 98.00 87 HIS A O 1
ATOM 682 N N . VAL A 1 88 ? -13.411 -6.907 6.774 1.00 98.25 88 VAL A N 1
ATOM 683 C CA . VAL A 1 88 ? -13.751 -8.338 6.701 1.00 98.25 88 VAL A CA 1
ATOM 684 C C . VAL A 1 88 ? -14.226 -8.873 8.047 1.00 98.25 88 VAL A C 1
ATOM 686 O O . VAL A 1 88 ? -15.200 -9.620 8.101 1.00 98.25 88 VAL A O 1
ATOM 689 N N . VAL A 1 89 ? -13.564 -8.492 9.142 1.00 98.31 89 VAL A N 1
ATOM 690 C CA . VAL A 1 89 ? -13.932 -8.956 10.493 1.00 98.31 89 VAL A CA 1
ATOM 691 C C . VAL A 1 89 ? -15.019 -8.078 11.134 1.00 98.31 89 VAL A C 1
ATOM 693 O O . VAL A 1 89 ? -15.754 -8.559 11.993 1.00 98.31 89 VAL A O 1
ATOM 696 N N . GLY A 1 90 ? -15.160 -6.819 10.705 1.00 97.62 90 GLY A N 1
ATOM 697 C CA . GLY A 1 90 ? -16.170 -5.882 11.217 1.00 97.62 90 GLY A CA 1
ATOM 698 C C . GLY A 1 90 ? -15.745 -5.106 12.470 1.00 97.62 90 GLY A C 1
ATOM 699 O O . GLY A 1 90 ? -16.590 -4.611 13.210 1.00 97.62 90 GLY A O 1
ATOM 700 N N . LEU A 1 91 ? -14.441 -4.999 12.743 1.00 97.69 91 LEU A N 1
ATOM 701 C CA . LEU A 1 91 ? -13.896 -4.186 13.834 1.00 97.69 91 LEU A CA 1
ATOM 702 C C . LEU A 1 91 ? -13.665 -2.750 13.347 1.00 97.69 91 LEU A C 1
ATOM 704 O O . LEU A 1 91 ? -12.529 -2.344 13.115 1.00 97.69 91 LEU A O 1
ATOM 708 N N . GLU A 1 92 ? -14.743 -1.981 13.179 1.00 93.56 92 GLU A N 1
ATOM 709 C CA . GLU A 1 92 ? -14.721 -0.642 12.557 1.00 93.56 92 GLU A CA 1
ATOM 710 C C . GLU A 1 92 ? -13.707 0.329 13.194 1.00 93.56 92 GLU A C 1
ATOM 712 O O . GLU A 1 92 ? -13.090 1.129 12.495 1.00 93.56 92 GLU A O 1
ATOM 717 N N . GLY A 1 93 ? -13.477 0.223 14.508 1.00 94.00 93 GLY A N 1
ATOM 718 C CA . GLY A 1 93 ? -12.524 1.059 15.250 1.00 94.00 93 GLY A CA 1
ATOM 719 C C . GLY A 1 93 ? -11.077 0.552 15.277 1.00 94.00 93 GLY A C 1
ATOM 720 O O . GLY A 1 93 ? -10.256 1.132 15.978 1.00 94.00 93 GLY A O 1
ATOM 721 N N . ALA A 1 94 ? -10.740 -0.541 14.584 1.00 96.19 94 ALA A N 1
ATOM 722 C CA . ALA A 1 94 ? -9.380 -1.076 14.609 1.00 96.19 94 ALA A CA 1
ATOM 723 C C . ALA A 1 94 ? -8.384 -0.075 14.003 1.00 96.19 94 ALA A C 1
ATOM 725 O O . ALA A 1 94 ? -8.621 0.454 12.917 1.00 96.19 94 ALA A O 1
ATOM 726 N N . HIS A 1 95 ? -7.246 0.165 14.656 1.00 94.50 95 HIS A N 1
ATOM 727 C CA . HIS A 1 95 ? -6.151 0.935 14.068 1.00 94.50 95 HIS A CA 1
ATOM 728 C C . HIS A 1 95 ? -4.780 0.485 14.586 1.00 94.50 95 HIS A C 1
ATOM 730 O O . HIS A 1 95 ? -4.689 -0.377 15.463 1.00 94.50 95 HIS A O 1
ATOM 736 N N . SER A 1 96 ? -3.710 1.014 13.984 1.00 91.94 96 SER A N 1
ATOM 737 C CA . SER A 1 96 ? -2.349 0.748 14.452 1.00 91.94 96 SER A CA 1
ATOM 738 C C . SER A 1 96 ? -2.026 1.633 15.648 1.00 91.94 96 SER A C 1
ATOM 740 O O . SER A 1 96 ? -2.121 2.851 15.534 1.00 91.94 96 SER A O 1
ATOM 742 N N . ALA A 1 97 ? -1.530 1.020 16.727 1.00 91.06 97 ALA A N 1
ATOM 743 C CA . ALA A 1 97 ? -1.031 1.719 17.914 1.00 91.06 97 ALA A CA 1
ATOM 744 C C . ALA A 1 97 ? 0.153 2.672 17.627 1.00 91.06 97 ALA A C 1
ATOM 746 O O . ALA A 1 97 ? 0.561 3.458 18.476 1.00 91.06 97 ALA A O 1
ATOM 747 N N . GLU A 1 98 ? 0.772 2.563 16.445 1.00 86.75 98 GLU A N 1
ATOM 748 C CA . GLU A 1 98 ? 1.798 3.505 15.978 1.00 86.75 98 GLU A CA 1
ATOM 749 C C . GLU A 1 98 ? 1.197 4.862 15.565 1.00 86.75 98 GLU A C 1
ATOM 751 O O . GLU A 1 98 ? 1.903 5.871 15.547 1.00 86.75 98 GLU A O 1
ATOM 756 N N . LEU A 1 99 ? -0.090 4.884 15.205 1.00 85.31 99 LEU A N 1
ATOM 757 C CA . LEU A 1 99 ? -0.782 6.037 14.627 1.00 85.31 99 LEU A CA 1
ATOM 758 C C . LEU A 1 99 ? -1.877 6.622 15.535 1.00 85.31 99 LEU A C 1
ATOM 760 O O . LEU A 1 99 ? -2.197 7.799 15.362 1.00 85.31 99 LEU A O 1
ATOM 764 N N . ASP A 1 100 ? -2.416 5.826 16.463 1.00 74.81 100 ASP A N 1
ATOM 765 C CA . ASP A 1 100 ? -3.460 6.160 17.452 1.00 74.81 100 ASP A CA 1
ATOM 766 C C . ASP A 1 100 ? -3.188 5.431 18.779 1.00 74.81 100 ASP A C 1
ATOM 768 O O . ASP A 1 100 ? -3.146 6.087 19.845 1.00 74.81 100 ASP A O 1
#

Foldseek 3Di:
DPVVVVQVVQVVVVHGDDDDDDDLLPAALVCLCVRPVPDQEEEAEDDAEDHSLRSLLSNLLVCVVVVHHYHYYDSSVQSNVVSCCCPVVPVVPDDDPNHD

InterPro domains:
  IPR004468 CTP synthase [PTHR11550] (1-100)
  IPR017926 Glutamine amidotransferase [PF00117] (1-92)
  IPR029062 Class I glutamine amidotransferase-like [G3DSA:3.40.50.880] (1-100)
  IPR029062 Class I glutamine amidotransferase-like [SSF52317] (1-99)

pLDDT: mean 94.84, std 6.0, range [69.44, 98.69]

Sequence (100 aa):
SVAESLKHAGYQFMKDIEIRWIDSSEVNDDNAAEYLSDVDGILVPGGFGFRASEGKISAIKYAREQQIPFFGICLGMQLATVEYARHVVGLEGAHSAELD

Mean predicted aligned error: 2.97 Å

Organism: Staphylococcus pseudintermedius (NCBI:txid283734)